Protein AF-A0A7C4GR28-F1 (afdb_monomer_lite)

Secondary structure (DSSP, 8-state):
--B-TTT--B-S--EEEEEEEEEEEEEEETTEEEEEEEEEEEEEEEEEE-TTT--EEES-HHHHHHHHHT---

Foldseek 3Di:
DFAQPPPRDDDLAWDKDWDWDWDWDWDDDPNDIDIDGDDTHDTPFTFTADPPPRDTDDRDPVVRVCRSVVVPD

Structure (mmCIF, N/CA/C/O backbone):
data_AF-A0A7C4GR28-F1
#
_entry.id   AF-A0A7C4GR28-F1
#
loop_
_atom_site.group_PDB
_atom_site.id
_atom_site.type_symbol
_atom_site.label_atom_id
_atom_site.label_alt_id
_atom_site.label_comp_id
_atom_site.label_asym_id
_atom_site.label_entity_id
_atom_site.label_seq_id
_atom_site.pdbx_PDB_ins_code
_atom_site.Cartn_x
_atom_site.Cartn_y
_atom_site.Cartn_z
_atom_site.occupancy
_atom_site.B_iso_or_equiv
_atom_site.auth_seq_id
_atom_site.auth_comp_id
_atom_site.auth_asym_id
_atom_site.auth_atom_id
_atom_site.pdbx_PDB_model_num
ATOM 1 N N . MET A 1 1 ? -7.272 -6.051 19.064 1.00 79.31 1 MET A N 1
ATOM 2 C CA . MET A 1 1 ? -7.266 -5.625 17.655 1.00 79.31 1 MET A CA 1
ATOM 3 C C . MET A 1 1 ? -7.588 -4.149 17.603 1.00 79.31 1 MET A C 1
ATOM 5 O O . MET A 1 1 ? -8.513 -3.736 18.307 1.00 79.31 1 MET A O 1
ATOM 9 N N . PRO A 1 2 ? -6.811 -3.346 16.868 1.00 88.88 2 PRO A N 1
ATOM 10 C CA . PRO A 1 2 ? -7.156 -1.954 16.660 1.00 88.88 2 PRO A CA 1
ATOM 11 C C . PRO A 1 2 ? -8.471 -1.850 15.871 1.00 88.88 2 PRO A C 1
ATOM 13 O O . PRO A 1 2 ? -8.855 -2.751 15.122 1.00 88.88 2 PRO A O 1
ATOM 16 N N . LYS A 1 3 ? -9.205 -0.761 16.099 1.00 94.50 3 LYS A N 1
ATOM 17 C CA . LYS A 1 3 ? -10.484 -0.503 15.433 1.00 94.50 3 LYS A CA 1
ATOM 18 C C . LYS A 1 3 ? -10.298 0.577 14.392 1.00 94.50 3 LYS A C 1
ATOM 20 O O . LYS A 1 3 ? -9.686 1.603 14.679 1.00 94.50 3 LYS A O 1
ATOM 25 N N . CYS A 1 4 ? -10.856 0.363 13.206 1.00 95.00 4 CYS A N 1
ATOM 26 C CA . CYS A 1 4 ? -10.876 1.384 12.175 1.00 95.00 4 CYS A CA 1
ATOM 27 C C . CYS A 1 4 ? -11.551 2.656 12.725 1.00 95.00 4 CYS A C 1
ATOM 29 O O . CYS A 1 4 ? -12.711 2.586 13.143 1.00 95.00 4 CYS A O 1
ATOM 31 N N . PRO A 1 5 ? -10.896 3.829 12.676 1.00 93.62 5 PRO A N 1
ATOM 32 C CA . PRO A 1 5 ? -11.480 5.070 13.183 1.00 93.62 5 PRO A CA 1
ATOM 33 C C . PRO A 1 5 ? -12.622 5.610 12.306 1.00 93.62 5 PRO A C 1
ATOM 35 O O . PRO A 1 5 ? -13.303 6.552 12.702 1.00 93.62 5 PRO A O 1
ATOM 38 N N . LYS A 1 6 ? -12.831 5.042 11.110 1.00 96.19 6 LYS A N 1
ATOM 39 C CA . LYS A 1 6 ? -13.852 5.473 10.143 1.00 96.19 6 LYS A CA 1
ATOM 40 C C . LYS A 1 6 ? -15.128 4.637 10.223 1.00 96.19 6 LYS A C 1
ATOM 42 O O . LYS A 1 6 ? -16.214 5.204 10.259 1.00 96.19 6 LYS A O 1
ATOM 47 N N . CYS A 1 7 ? -15.008 3.307 10.277 1.00 96.88 7 CYS A N 1
ATOM 48 C CA . CYS A 1 7 ? -16.161 2.396 10.286 1.00 96.88 7 CYS A CA 1
ATOM 49 C C . CYS A 1 7 ? -16.344 1.602 11.589 1.00 96.88 7 CYS A C 1
ATOM 51 O O . CYS A 1 7 ? -17.382 0.973 11.774 1.00 96.88 7 CYS A O 1
ATOM 53 N N . GLY A 1 8 ? -15.362 1.615 12.497 1.00 95.19 8 GLY A N 1
ATOM 54 C CA . GLY A 1 8 ? -15.421 0.903 13.776 1.00 95.19 8 GLY A CA 1
ATOM 55 C C . GLY A 1 8 ? -15.150 -0.604 13.710 1.00 95.19 8 GLY A C 1
ATOM 56 O O . GLY A 1 8 ? -15.177 -1.252 14.758 1.00 95.19 8 GLY A O 1
ATOM 57 N N . ALA A 1 9 ? -14.874 -1.162 12.526 1.00 95.69 9 ALA A N 1
ATOM 58 C CA . ALA A 1 9 ? -14.516 -2.570 12.366 1.00 95.69 9 ALA A CA 1
ATOM 59 C C . ALA A 1 9 ? -13.194 -2.906 13.073 1.00 95.69 9 ALA A C 1
ATOM 61 O O . ALA A 1 9 ? -12.283 -2.077 13.131 1.00 95.69 9 ALA A O 1
ATOM 62 N N . GLU A 1 10 ? -13.088 -4.123 13.600 1.00 96.06 10 GLU A N 1
ATOM 63 C CA . GLU A 1 10 ? -11.841 -4.656 14.151 1.00 96.06 10 GLU 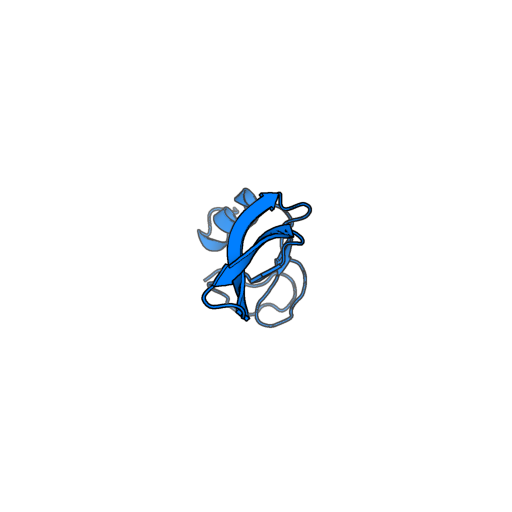A CA 1
ATOM 64 C C . GLU A 1 10 ? -10.965 -5.144 12.999 1.00 96.06 10 GLU A C 1
ATOM 66 O O . GLU A 1 10 ? -11.395 -5.989 12.220 1.00 96.06 10 GLU A O 1
ATOM 71 N N . ILE A 1 11 ? -9.761 -4.585 12.875 1.00 93.25 11 ILE A N 1
ATOM 72 C CA . ILE A 1 11 ? -8.851 -4.865 11.760 1.00 93.25 11 ILE A CA 1
ATOM 73 C C . ILE A 1 11 ? -7.466 -5.234 12.289 1.00 93.25 11 ILE A C 1
ATOM 75 O O . ILE A 1 11 ? -7.014 -4.695 13.297 1.00 93.25 11 ILE A O 1
ATOM 79 N N . GLU A 1 12 ? -6.796 -6.164 11.613 1.00 94.12 12 GLU A N 1
ATOM 80 C CA . GLU A 1 12 ? -5.414 -6.588 11.911 1.00 94.12 12 GLU A CA 1
ATOM 81 C C . GLU A 1 12 ? -4.442 -6.244 10.778 1.00 94.12 12 GLU A C 1
ATOM 83 O O . GLU A 1 12 ? -3.240 -6.475 10.890 1.00 94.12 12 GLU A O 1
ATOM 88 N N . GLU A 1 13 ? -4.958 -5.655 9.701 1.00 94.69 13 GLU A N 1
ATOM 89 C CA . GLU A 1 13 ? -4.198 -5.251 8.528 1.00 94.69 13 GLU A CA 1
ATOM 90 C C . GLU A 1 13 ? -4.690 -3.904 7.985 1.00 94.69 13 GLU A C 1
ATOM 92 O O . GLU A 1 13 ? -5.802 -3.448 8.276 1.00 94.69 13 GLU A O 1
ATOM 97 N N . LEU A 1 14 ? -3.831 -3.267 7.192 1.00 95.12 14 LEU A N 1
ATOM 98 C CA . LEU A 1 14 ? -4.117 -2.062 6.425 1.00 95.12 14 LEU A CA 1
ATOM 99 C C . LEU A 1 14 ? -3.779 -2.336 4.961 1.00 95.12 14 LEU A C 1
ATOM 101 O O . LEU A 1 14 ? -2.809 -3.034 4.665 1.00 95.12 14 LEU A O 1
ATOM 105 N N . VAL A 1 15 ? -4.552 -1.755 4.049 1.00 94.75 15 VAL A N 1
ATOM 106 C CA . VAL A 1 15 ? -4.268 -1.824 2.614 1.00 94.75 15 VAL A CA 1
ATOM 107 C C . VAL A 1 15 ? -3.328 -0.681 2.255 1.00 94.75 15 VAL A C 1
ATOM 109 O O . VAL A 1 15 ? -3.710 0.481 2.362 1.00 94.75 15 VAL A O 1
ATOM 112 N N . ASP A 1 16 ? -2.114 -1.004 1.825 1.00 90.50 16 ASP A N 1
ATOM 113 C CA . ASP A 1 16 ? -1.187 -0.037 1.236 1.00 90.50 16 ASP A CA 1
ATOM 114 C C . ASP A 1 16 ? -1.549 0.173 -0.240 1.00 90.50 16 ASP A C 1
ATOM 116 O O . ASP A 1 16 ? -1.487 -0.762 -1.047 1.00 90.50 16 ASP A O 1
ATOM 120 N N . LEU A 1 17 ? -1.943 1.400 -0.590 1.00 84.50 17 LEU A N 1
ATOM 121 C CA . LEU A 1 17 ? -2.058 1.825 -1.980 1.00 84.50 17 LEU A CA 1
ATOM 122 C C . LEU A 1 17 ? -1.026 2.908 -2.251 1.00 84.50 17 LEU A C 1
ATOM 124 O O . LEU A 1 17 ? -1.212 4.076 -1.907 1.00 84.50 17 LEU A O 1
ATOM 128 N N . THR A 1 18 ? 0.027 2.511 -2.951 1.00 80.94 18 THR A N 1
ATOM 129 C CA . THR A 1 18 ? 1.104 3.409 -3.341 1.00 80.94 18 THR A CA 1
ATOM 130 C C . THR A 1 18 ? 1.170 3.568 -4.855 1.00 80.94 18 THR A C 1
ATOM 132 O O . THR A 1 18 ? 1.097 2.595 -5.611 1.00 80.94 18 THR A O 1
ATOM 135 N N . ARG A 1 19 ? 1.341 4.811 -5.320 1.00 74.38 19 ARG A N 1
ATOM 136 C CA . ARG A 1 19 ? 1.677 5.093 -6.721 1.00 74.38 19 ARG A CA 1
ATOM 137 C C . ARG A 1 19 ? 3.191 4.995 -6.889 1.00 74.38 19 ARG A C 1
ATOM 139 O O . ARG A 1 19 ? 3.928 5.829 -6.376 1.00 74.38 19 ARG A O 1
ATOM 146 N N . GLY A 1 20 ? 3.645 3.976 -7.611 1.00 75.44 20 GLY A N 1
ATOM 147 C CA . GLY A 1 20 ? 5.059 3.789 -7.933 1.00 75.44 20 GLY A CA 1
ATOM 148 C C . GLY A 1 20 ? 5.298 3.661 -9.432 1.00 75.44 20 GLY A C 1
ATOM 149 O O . GLY A 1 20 ? 4.414 3.217 -10.173 1.00 75.44 20 GLY A O 1
ATOM 150 N N . LEU A 1 21 ? 6.501 4.027 -9.877 1.00 77.94 21 LEU A N 1
ATOM 151 C CA . LEU A 1 21 ? 6.996 3.641 -11.196 1.00 77.94 21 LEU A CA 1
ATOM 152 C C . LEU A 1 21 ? 7.658 2.266 -11.074 1.00 77.94 21 LEU A C 1
ATOM 154 O O . LEU A 1 21 ? 8.492 2.027 -10.205 1.00 77.94 21 LEU A O 1
ATOM 158 N N . VAL A 1 22 ? 7.278 1.337 -11.946 1.00 82.12 22 VAL A N 1
ATOM 159 C CA . VAL A 1 22 ? 7.902 0.010 -12.006 1.00 82.12 22 VAL A CA 1
ATOM 160 C C . VAL A 1 22 ? 8.717 -0.070 -13.286 1.00 82.12 22 VAL A C 1
ATOM 162 O O . VAL A 1 22 ? 8.173 0.100 -14.379 1.00 82.12 22 VAL A O 1
ATOM 165 N N . GLU A 1 23 ? 10.016 -0.330 -13.156 1.00 85.75 23 GLU A N 1
ATOM 166 C CA . GLU A 1 23 ? 10.887 -0.547 -14.303 1.00 85.75 23 GLU A CA 1
ATOM 167 C C . GLU A 1 23 ? 10.738 -1.986 -14.804 1.00 85.75 23 GLU A C 1
ATOM 169 O O . GLU A 1 23 ? 10.870 -2.958 -14.054 1.00 85.75 23 GLU A O 1
ATOM 174 N N . TYR A 1 24 ? 10.496 -2.115 -16.107 1.00 88.25 24 TYR A N 1
ATOM 175 C CA . TYR A 1 24 ? 10.529 -3.388 -16.812 1.00 88.25 24 TYR A CA 1
ATOM 176 C C . TYR A 1 24 ? 11.606 -3.343 -17.888 1.00 88.25 24 TYR A C 1
ATOM 178 O O . TYR A 1 24 ? 11.653 -2.415 -18.698 1.00 88.25 24 TYR A O 1
ATOM 186 N N . ARG A 1 25 ? 12.434 -4.384 -17.941 1.00 90.31 25 ARG A N 1
ATOM 187 C CA . ARG A 1 25 ? 13.364 -4.615 -19.045 1.00 90.31 25 ARG A CA 1
ATOM 188 C C . ARG A 1 25 ? 12.661 -5.416 -20.121 1.00 90.31 25 ARG A C 1
ATOM 190 O O . ARG A 1 25 ? 12.167 -6.508 -19.862 1.00 90.31 25 ARG A O 1
ATOM 197 N N . LEU A 1 26 ? 12.637 -4.865 -21.328 1.00 93.69 26 LEU A N 1
ATOM 198 C CA . LEU A 1 26 ? 12.123 -5.527 -22.520 1.00 93.69 26 LEU A CA 1
ATOM 199 C C . LEU A 1 26 ? 13.296 -6.045 -23.352 1.00 93.69 26 LEU A C 1
ATOM 201 O O . LEU A 1 26 ? 14.170 -5.270 -23.740 1.00 93.69 26 LEU A O 1
ATOM 205 N N . TYR A 1 27 ? 13.299 -7.337 -23.659 1.00 93.94 27 TYR A N 1
ATOM 206 C CA . TYR A 1 27 ? 14.299 -7.956 -24.529 1.00 93.94 27 TYR A CA 1
ATOM 207 C C . TYR A 1 27 ? 13.669 -9.040 -25.412 1.00 93.94 27 TYR A C 1
ATOM 209 O O . TYR A 1 27 ? 12.490 -9.368 -25.285 1.00 93.94 27 TYR A O 1
ATOM 217 N N . LEU A 1 28 ? 14.451 -9.570 -26.357 1.00 96.75 28 LEU A N 1
ATOM 218 C CA . LEU A 1 28 ? 14.029 -10.663 -27.233 1.00 96.75 28 LEU A CA 1
ATOM 219 C C . LEU A 1 28 ? 14.711 -11.970 -26.824 1.00 96.75 28 LEU A C 1
ATOM 221 O O . LEU A 1 28 ? 15.935 -12.071 -26.893 1.00 96.75 28 LEU A O 1
ATOM 225 N N . ALA A 1 29 ? 13.924 -12.993 -26.494 1.00 94.12 29 ALA A N 1
ATOM 226 C CA . ALA A 1 29 ? 14.397 -14.361 -26.294 1.00 94.12 29 ALA A CA 1
ATOM 227 C C . ALA A 1 29 ? 13.824 -15.262 -27.394 1.00 94.12 29 ALA A C 1
ATOM 229 O O . ALA A 1 29 ? 12.613 -15.328 -27.605 1.00 94.12 29 ALA A O 1
ATOM 230 N N . GLY A 1 30 ? 14.694 -15.903 -28.181 1.00 94.50 30 GLY A N 1
ATOM 231 C CA . GLY A 1 30 ? 14.256 -16.753 -29.299 1.00 94.50 30 GLY A CA 1
ATOM 232 C C . GLY A 1 30 ? 13.383 -16.030 -30.339 1.00 94.50 30 GLY A C 1
ATOM 233 O O . GLY A 1 30 ? 12.532 -16.656 -30.969 1.00 94.50 30 GLY A O 1
ATOM 234 N N . GLY A 1 31 ? 13.555 -14.711 -30.494 1.00 95.19 31 GLY A N 1
ATOM 235 C CA . GLY A 1 31 ? 12.767 -13.877 -31.408 1.00 95.19 31 GLY A CA 1
ATOM 236 C C . GLY A 1 31 ? 11.398 -13.435 -30.877 1.00 95.19 31 GLY A C 1
ATOM 237 O O . GLY A 1 31 ? 10.620 -12.867 -31.640 1.00 95.19 31 GLY A O 1
ATOM 238 N N . ARG A 1 32 ? 11.087 -13.673 -29.596 1.00 93.88 32 ARG A N 1
ATOM 239 C CA . ARG A 1 32 ? 9.838 -13.239 -28.954 1.00 93.88 32 ARG A CA 1
ATOM 240 C C . ARG A 1 32 ? 10.114 -12.171 -27.892 1.00 93.88 32 ARG A C 1
ATOM 242 O O . ARG A 1 32 ? 11.135 -12.280 -27.215 1.00 93.88 32 ARG A O 1
ATOM 249 N N . PRO A 1 33 ? 9.244 -11.154 -27.750 1.00 95.50 33 PRO A N 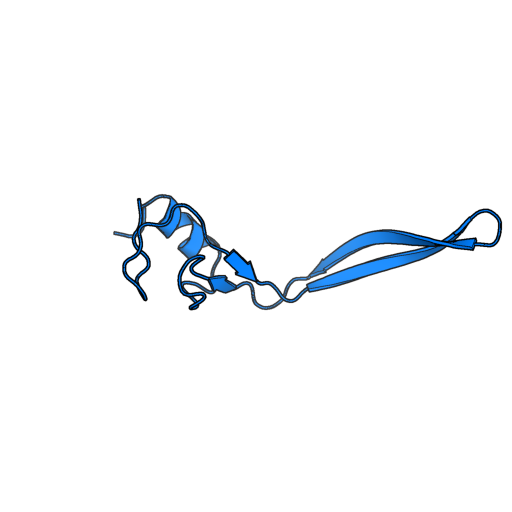1
ATOM 250 C CA . PRO A 1 33 ? 9.374 -10.161 -26.692 1.00 95.50 33 PRO A CA 1
ATOM 251 C C . PRO A 1 33 ? 9.094 -10.793 -25.329 1.00 95.50 33 PRO A C 1
ATOM 253 O O . PRO A 1 33 ? 8.075 -11.459 -25.145 1.00 95.50 33 PRO A O 1
ATOM 256 N N . GLU A 1 34 ? 9.998 -10.550 -24.389 1.00 95.50 34 GLU A N 1
ATOM 257 C CA . GLU A 1 34 ? 9.871 -10.916 -22.983 1.00 95.50 34 GLU A CA 1
ATOM 258 C C . GLU A 1 34 ? 10.106 -9.689 -22.098 1.00 95.50 34 GLU A C 1
ATOM 260 O O . GLU A 1 34 ? 10.850 -8.774 -22.464 1.00 95.50 34 GLU A O 1
ATOM 265 N N . TRP A 1 35 ? 9.457 -9.678 -20.931 1.00 92.62 35 TRP A N 1
ATOM 266 C CA . TRP A 1 35 ? 9.566 -8.617 -19.933 1.00 92.62 35 TRP A CA 1
ATOM 267 C C . TRP A 1 35 ? 10.078 -9.195 -18.620 1.00 92.62 35 TRP A C 1
ATOM 269 O O . TRP A 1 35 ? 9.508 -10.152 -18.098 1.00 92.62 35 TRP A O 1
ATOM 279 N N . GLU A 1 36 ? 11.096 -8.564 -18.052 1.00 91.25 36 GLU A N 1
ATOM 280 C CA . GLU A 1 36 ? 11.596 -8.851 -16.710 1.00 91.25 36 GLU A CA 1
ATOM 281 C C . GLU A 1 36 ? 11.378 -7.623 -15.823 1.00 91.25 36 GLU A C 1
ATOM 283 O O . GLU A 1 36 ? 11.670 -6.495 -16.226 1.00 91.25 36 GLU A O 1
ATOM 288 N N . LYS A 1 37 ? 10.832 -7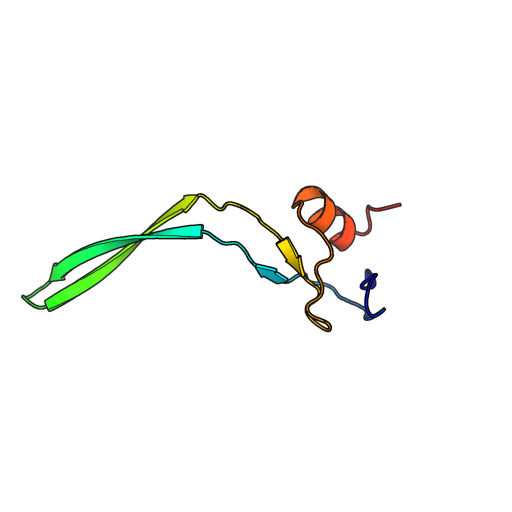.826 -14.619 1.00 85.69 37 LYS A N 1
ATOM 289 C CA . LYS A 1 37 ? 10.697 -6.751 -13.630 1.00 85.69 37 LYS A CA 1
ATOM 290 C C . LYS A 1 37 ? 12.094 -6.419 -13.107 1.00 85.69 37 LYS A C 1
ATOM 292 O O . LYS A 1 37 ? 12.714 -7.280 -12.491 1.00 85.69 37 LYS A O 1
ATOM 297 N N . ALA A 1 38 ? 12.570 -5.207 -13.373 1.00 77.56 38 ALA A N 1
ATOM 298 C CA . ALA A 1 38 ? 13.923 -4.795 -13.024 1.00 77.56 38 ALA A CA 1
ATOM 299 C C . ALA A 1 38 ? 13.981 -4.247 -11.598 1.00 77.56 38 ALA A C 1
ATOM 301 O O . ALA A 1 38 ? 14.609 -4.872 -10.756 1.00 77.56 38 ALA A O 1
ATOM 302 N N . ASP A 1 39 ? 13.265 -3.155 -11.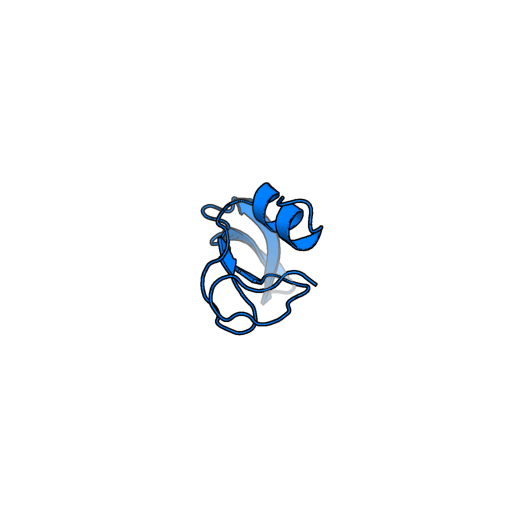312 1.00 73.38 39 ASP A N 1
ATOM 303 C CA . ASP A 1 39 ? 13.230 -2.513 -9.992 1.00 73.38 39 ASP A CA 1
ATOM 304 C C . ASP A 1 39 ? 11.949 -1.677 -9.800 1.00 73.38 39 ASP A C 1
ATOM 306 O O . ASP A 1 39 ? 11.245 -1.342 -10.758 1.00 73.38 39 ASP A O 1
ATOM 310 N N . VAL A 1 40 ? 11.619 -1.348 -8.545 1.00 68.44 40 VAL A N 1
ATOM 311 C CA . VAL A 1 40 ? 10.577 -0.360 -8.211 1.00 68.44 40 VAL A CA 1
ATOM 312 C C . VAL A 1 40 ? 11.266 0.991 -8.041 1.00 68.44 40 VAL A C 1
ATOM 314 O O . VAL A 1 40 ? 12.001 1.204 -7.079 1.00 68.44 40 VAL A O 1
ATOM 317 N N . VAL A 1 41 ? 11.060 1.879 -9.010 1.00 63.22 41 VAL A N 1
ATOM 318 C CA . VAL A 1 41 ? 11.695 3.196 -9.092 1.00 63.22 41 VAL A CA 1
ATOM 319 C C . VAL A 1 41 ? 10.806 4.180 -8.347 1.00 63.22 41 VAL A C 1
ATOM 321 O O . VAL A 1 41 ? 9.956 4.835 -8.933 1.00 63.22 41 VAL A O 1
ATOM 324 N N . GLU A 1 42 ? 10.990 4.225 -7.033 1.00 60.34 42 GLU A N 1
ATOM 325 C CA . GLU A 1 42 ? 10.354 5.179 -6.122 1.00 60.34 42 GLU A CA 1
ATOM 326 C C . GLU A 1 42 ? 8.822 5.095 -6.017 1.00 60.34 42 GLU A C 1
ATOM 328 O O . GLU A 1 42 ? 8.075 4.648 -6.891 1.00 60.34 42 GLU A O 1
ATOM 333 N N . SER A 1 43 ? 8.350 5.500 -4.846 1.00 62.88 43 SER A N 1
ATOM 334 C CA . SER A 1 43 ? 6.958 5.412 -4.455 1.00 62.88 43 SER A CA 1
ATOM 335 C C . SER A 1 43 ? 6.601 6.745 -3.812 1.00 62.88 43 SER A C 1
ATOM 337 O O . SER A 1 43 ? 7.050 7.039 -2.703 1.00 62.88 43 SER A O 1
ATOM 339 N N . GLU A 1 44 ? 5.856 7.583 -4.527 1.00 65.56 44 GLU A N 1
ATOM 340 C CA . GLU A 1 44 ? 5.385 8.859 -3.994 1.00 65.56 44 GLU A CA 1
ATOM 341 C C . GLU A 1 44 ? 3.928 8.701 -3.553 1.00 65.56 44 GLU A C 1
ATOM 343 O O . GLU A 1 44 ? 3.072 8.280 -4.334 1.00 65.56 44 GLU A O 1
ATOM 348 N N . ASN A 1 45 ? 3.636 9.111 -2.315 1.00 69.38 45 ASN A N 1
ATOM 349 C CA . ASN A 1 45 ? 2.326 9.018 -1.654 1.00 69.38 45 ASN A CA 1
ATOM 350 C C . ASN A 1 45 ? 1.934 7.583 -1.266 1.00 69.38 45 ASN A C 1
ATOM 352 O O . ASN A 1 45 ? 1.139 6.932 -1.944 1.00 69.38 45 ASN A O 1
ATOM 356 N N . VAL A 1 46 ? 2.493 7.119 -0.146 1.00 82.00 46 VAL A N 1
ATOM 357 C CA . VAL A 1 46 ? 2.074 5.878 0.511 1.00 82.00 46 VAL A CA 1
ATOM 358 C C . VAL A 1 46 ? 0.888 6.189 1.422 1.00 82.00 46 VAL A C 1
ATOM 360 O O . VAL A 1 46 ? 1.045 6.887 2.425 1.00 82.00 46 VAL A O 1
ATOM 363 N N . CYS A 1 47 ? -0.293 5.683 1.077 1.00 92.19 47 CYS A N 1
ATOM 364 C CA . CYS A 1 47 ? -1.486 5.796 1.912 1.00 92.19 47 CYS A CA 1
ATOM 365 C C . CYS A 1 47 ? -1.956 4.409 2.369 1.00 92.19 47 CYS A C 1
ATOM 367 O O . CYS A 1 47 ? -1.923 3.437 1.614 1.00 92.19 47 CYS A O 1
ATOM 369 N N . TYR A 1 48 ? -2.430 4.343 3.612 1.00 94.00 48 TYR A N 1
ATOM 370 C CA . TYR A 1 48 ? -2.891 3.138 4.288 1.00 94.00 48 TYR A CA 1
ATOM 371 C C . TYR A 1 48 ? -4.387 3.231 4.552 1.00 94.00 48 TYR A C 1
ATOM 373 O O . TYR A 1 48 ? -4.862 4.139 5.243 1.00 94.00 48 TYR A O 1
ATOM 381 N N . TYR A 1 49 ? -5.125 2.264 4.026 1.00 95.94 49 TYR A N 1
ATOM 382 C CA . TYR A 1 49 ? -6.580 2.251 4.001 1.00 95.94 49 TYR A CA 1
ATOM 383 C C . TYR A 1 49 ? -7.148 1.124 4.857 1.00 95.94 49 TYR A C 1
ATOM 385 O O . TYR A 1 49 ? -6.515 0.091 5.085 1.00 95.94 49 TYR A O 1
ATOM 393 N N . CYS A 1 50 ? -8.383 1.311 5.312 1.00 96.44 50 CYS A N 1
ATOM 394 C CA . CYS A 1 50 ? -9.142 0.248 5.955 1.00 96.44 50 CYS A CA 1
ATOM 395 C C . CYS A 1 50 ? -9.534 -0.837 4.934 1.00 96.44 50 CYS A 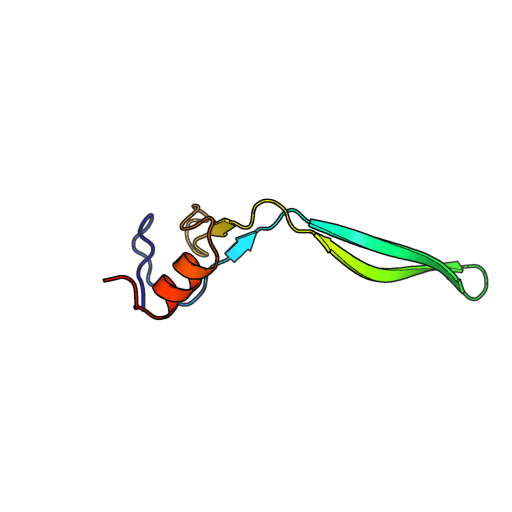C 1
ATOM 397 O O . CYS A 1 50 ? -10.138 -0.483 3.921 1.00 96.44 50 CYS A O 1
ATOM 399 N N . PRO A 1 51 ? -9.319 -2.137 5.206 1.00 96.25 51 PRO A N 1
ATOM 400 C CA . PRO A 1 51 ? -9.773 -3.208 4.312 1.00 96.25 51 PRO A CA 1
ATOM 401 C C . PRO A 1 51 ? -11.305 -3.335 4.228 1.00 96.25 51 PRO A C 1
ATOM 403 O O . PRO A 1 51 ? -11.818 -3.839 3.240 1.00 96.25 51 PRO A O 1
ATOM 406 N N . GLU A 1 52 ? -12.044 -2.846 5.230 1.00 97.06 52 GLU A N 1
ATOM 407 C CA . GLU A 1 52 ? -13.507 -2.999 5.294 1.00 97.06 52 GLU A CA 1
ATOM 408 C C . GLU A 1 52 ? -14.269 -1.839 4.645 1.00 97.06 52 GLU A C 1
ATOM 410 O O . GLU A 1 52 ? -15.279 -2.039 3.975 1.00 97.06 52 GLU A O 1
ATOM 415 N N . CYS A 1 53 ? -13.818 -0.601 4.870 1.00 96.75 53 CYS A N 1
ATOM 416 C CA . CYS A 1 53 ? -14.506 0.592 4.357 1.00 96.75 53 CYS A CA 1
ATOM 417 C C . CYS A 1 53 ? -13.732 1.344 3.273 1.00 96.75 53 CYS A C 1
ATOM 419 O O . CYS A 1 53 ? -14.276 2.281 2.699 1.00 96.75 53 CYS A O 1
ATOM 421 N N . HIS A 1 54 ? -12.487 0.945 2.996 1.00 95.06 54 HIS A N 1
ATOM 422 C CA . HIS A 1 54 ? -11.602 1.547 1.993 1.00 95.06 54 HIS A CA 1
ATOM 423 C C . HIS A 1 54 ? -11.309 3.045 2.186 1.00 95.06 54 HIS A C 1
ATOM 425 O O . HIS A 1 54 ? -10.776 3.691 1.289 1.00 95.06 54 HIS A O 1
ATOM 431 N N . GLU A 1 55 ? -11.618 3.600 3.358 1.00 96.38 55 GLU A N 1
ATOM 432 C CA . GLU A 1 55 ? -11.248 4.963 3.732 1.00 96.38 55 GLU A CA 1
ATOM 433 C C . GLU A 1 55 ? -9.779 5.033 4.162 1.00 96.38 55 GLU A C 1
ATOM 435 O O . GLU A 1 55 ? -9.253 4.100 4.781 1.00 96.38 55 GLU A O 1
ATOM 440 N N . GLU A 1 56 ? -9.129 6.159 3.862 1.00 95.38 56 GLU A N 1
ATOM 441 C CA . GLU A 1 56 ? -7.754 6.432 4.287 1.00 95.38 56 GLU A CA 1
ATOM 442 C C . GLU A 1 56 ? -7.699 6.582 5.813 1.00 95.38 56 GLU A C 1
ATOM 444 O O . GLU A 1 56 ? -8.477 7.335 6.417 1.00 95.38 56 GLU A O 1
ATOM 449 N N . ILE A 1 57 ? -6.773 5.856 6.438 1.00 94.69 57 ILE A N 1
ATOM 450 C CA . ILE A 1 57 ? -6.509 5.931 7.876 1.00 94.69 57 ILE A CA 1
ATOM 451 C C . ILE A 1 57 ? -5.226 6.730 8.123 1.00 94.69 57 ILE A C 1
ATOM 453 O O . ILE A 1 57 ? -5.239 7.661 8.928 1.00 94.69 57 ILE A O 1
ATOM 457 N N . PHE A 1 58 ? -4.146 6.403 7.410 1.00 94.06 58 PHE A N 1
ATOM 458 C CA . PHE A 1 58 ? -2.847 7.059 7.556 1.00 94.06 58 PHE A CA 1
ATOM 459 C C . PHE A 1 58 ? -2.193 7.305 6.199 1.00 94.06 58 PHE A C 1
ATOM 461 O O . PHE A 1 58 ? -2.434 6.579 5.242 1.00 94.06 58 PHE A O 1
ATOM 468 N N . ASN A 1 59 ? -1.297 8.283 6.149 1.00 92.06 59 ASN A N 1
ATOM 469 C CA . ASN A 1 59 ? -0.415 8.573 5.014 1.00 92.06 59 ASN A CA 1
ATOM 470 C C . ASN A 1 59 ? 1.068 8.511 5.419 1.00 92.06 59 ASN A C 1
ATOM 472 O O . ASN A 1 59 ? 1.935 9.107 4.787 1.00 92.06 59 ASN A O 1
ATOM 476 N N . ASP A 1 60 ? 1.337 7.821 6.527 1.00 90.69 60 ASP A N 1
ATOM 477 C CA . ASP A 1 60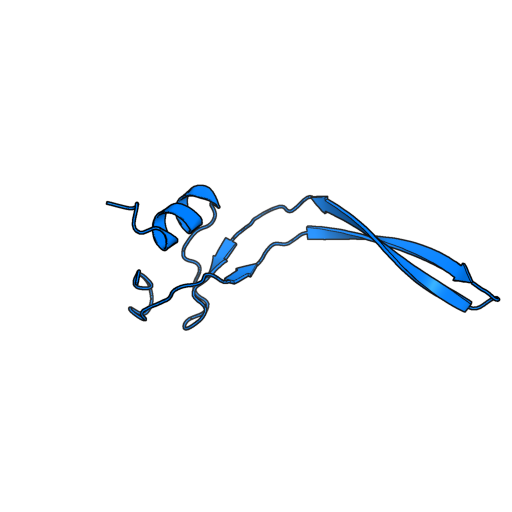 ? 2.645 7.701 7.147 1.00 90.69 60 ASP A CA 1
ATOM 478 C C . ASP A 1 60 ? 2.834 6.266 7.643 1.00 90.69 60 ASP A C 1
ATOM 480 O O . ASP A 1 60 ? 1.970 5.714 8.333 1.00 90.69 60 ASP A O 1
ATOM 484 N N . PHE A 1 61 ? 3.956 5.659 7.257 1.00 90.31 61 PHE A N 1
ATOM 485 C CA . PHE A 1 61 ? 4.263 4.266 7.580 1.00 90.31 61 PHE A CA 1
ATOM 486 C C . PHE A 1 61 ? 4.419 4.048 9.086 1.00 90.31 61 PHE A C 1
ATOM 488 O O . PHE A 1 61 ? 3.924 3.055 9.619 1.00 90.31 61 PHE A O 1
ATOM 495 N N . GLU A 1 62 ? 5.082 4.969 9.788 1.00 91.56 62 GLU A N 1
ATOM 496 C CA . GLU A 1 62 ? 5.358 4.806 11.215 1.00 91.56 62 GLU A CA 1
ATOM 497 C C . GLU A 1 62 ? 4.059 4.824 12.022 1.00 91.56 62 GLU A C 1
ATOM 499 O O . GLU A 1 62 ? 3.853 3.957 12.873 1.00 91.56 62 GLU A O 1
ATOM 504 N N . LYS A 1 63 ? 3.137 5.737 11.694 1.00 92.75 63 LYS A N 1
ATOM 505 C CA . LYS A 1 63 ? 1.802 5.786 12.308 1.00 92.75 63 LYS A CA 1
ATOM 506 C C . LYS A 1 63 ? 0.972 4.544 12.003 1.00 92.75 63 LYS A C 1
ATOM 508 O O . LYS A 1 63 ? 0.384 3.971 12.917 1.00 92.75 63 LYS A O 1
ATOM 513 N N . ALA A 1 64 ? 0.965 4.091 10.748 1.00 92.56 64 ALA A N 1
ATOM 514 C CA . ALA A 1 64 ? 0.245 2.884 10.347 1.00 92.56 64 ALA A CA 1
ATOM 515 C C . ALA A 1 64 ? 0.717 1.644 11.130 1.00 92.56 64 ALA A C 1
ATOM 517 O O . ALA A 1 64 ? -0.097 0.860 11.622 1.00 92.56 64 ALA A O 1
ATOM 518 N N . ILE A 1 65 ? 2.032 1.497 11.316 1.00 93.25 65 ILE A N 1
ATOM 519 C CA . ILE A 1 65 ? 2.611 0.398 12.095 1.00 93.25 65 ILE A CA 1
ATOM 520 C C . ILE A 1 65 ? 2.345 0.557 13.596 1.00 93.25 65 ILE A C 1
ATOM 522 O O . ILE A 1 65 ? 1.994 -0.428 14.249 1.00 93.25 65 ILE A O 1
ATOM 526 N N . ALA A 1 66 ? 2.487 1.761 14.157 1.00 93.12 66 ALA A N 1
ATOM 527 C CA . ALA A 1 66 ? 2.198 2.019 15.569 1.00 93.12 66 ALA A CA 1
ATOM 528 C C . ALA A 1 66 ? 0.735 1.694 15.915 1.00 93.12 66 ALA A C 1
ATOM 530 O O . ALA A 1 66 ? 0.469 1.049 16.932 1.00 93.12 66 ALA A O 1
ATOM 531 N N . PHE A 1 67 ? -0.204 2.049 15.033 1.00 93.50 67 PHE A N 1
ATOM 532 C CA . PHE A 1 67 ? -1.615 1.685 15.148 1.00 93.50 67 PHE A CA 1
ATOM 533 C C . PHE A 1 67 ? -1.819 0.165 15.184 1.00 93.50 67 PHE A C 1
ATOM 535 O O . PHE A 1 67 ? -2.485 -0.346 16.086 1.00 93.50 67 PHE A O 1
ATOM 542 N N . LEU A 1 68 ? -1.200 -0.576 14.256 1.00 92.50 68 LEU A N 1
ATOM 543 C CA . LEU A 1 68 ? -1.311 -2.040 14.200 1.00 92.50 68 LEU A CA 1
ATOM 544 C C . LEU A 1 68 ? -0.702 -2.731 15.428 1.00 92.50 68 LEU A C 1
ATOM 546 O O . LEU A 1 68 ? -1.231 -3.737 15.899 1.00 92.50 68 LEU A O 1
ATOM 550 N N . LYS A 1 69 ? 0.370 -2.168 15.993 1.00 91.25 69 LYS A N 1
ATOM 551 C CA . LYS A 1 69 ? 0.980 -2.645 17.244 1.00 91.25 69 LYS A CA 1
ATOM 552 C C . LYS A 1 69 ? 0.195 -2.251 18.501 1.00 91.25 69 LYS A C 1
ATOM 554 O O . LYS A 1 69 ? 0.463 -2.795 19.570 1.00 91.25 69 LYS A O 1
ATOM 559 N N . GLY A 1 70 ? -0.760 -1.324 18.395 1.00 87.06 70 GLY A N 1
ATOM 560 C CA . GLY A 1 70 ? -1.473 -0.757 19.543 1.00 87.06 70 GLY A CA 1
ATOM 561 C C . GLY A 1 70 ? -0.614 0.190 20.390 1.00 87.06 70 GLY A C 1
ATOM 562 O O . GLY A 1 70 ? -0.847 0.322 21.591 1.00 87.06 70 GLY A O 1
ATOM 563 N N . GLU A 1 71 ? 0.397 0.811 19.781 1.00 85.31 71 GLU A N 1
ATOM 564 C CA . GLU A 1 71 ? 1.320 1.761 20.418 1.00 85.31 71 GLU A CA 1
ATOM 565 C C . GLU A 1 71 ? 0.831 3.221 20.326 1.00 85.31 71 GLU A C 1
ATOM 567 O O . GLU A 1 71 ? 1.359 4.078 21.033 1.00 85.31 71 GLU A O 1
ATOM 572 N N . GLU A 1 72 ? -0.204 3.513 19.524 1.00 61.31 72 GLU A N 1
ATOM 573 C CA . GLU A 1 72 ? -0.934 4.787 19.602 1.00 61.31 72 GLU A CA 1
ATOM 574 C C . GLU A 1 72 ? -1.731 4.842 20.920 1.00 61.31 72 GLU A C 1
ATOM 576 O O . GLU A 1 72 ? -2.732 4.143 21.088 1.00 61.31 72 GLU A O 1
ATOM 581 N N . ARG A 1 73 ? -1.256 5.646 21.879 1.00 52.53 73 ARG A N 1
ATOM 582 C CA . ARG A 1 73 ? -1.939 5.951 23.146 1.00 52.53 73 ARG A CA 1
ATOM 583 C C . ARG A 1 73 ? -2.537 7.345 23.140 1.00 52.53 73 ARG A C 1
ATOM 585 O O . ARG A 1 73 ? -1.820 8.280 22.723 1.00 52.53 73 ARG A O 1
#

Sequence (73 aa):
MPKCPKCGAEIEELVDLTRGLVEYRLYLAGGRPEWEKADVVESENVCYYCPECHEEIFNDFEKAIAFLKGEER

Radius of gyration: 17.93 Å; chains: 1; bounding box: 31×26×55 Å

pLDDT: mean 87.98, std 10.6, range [52.53, 97.06]